Protein AF-A0A430A565-F1 (afdb_monomer)

Foldseek 3Di:
DDPVVVVVVVVLVVVCVVVVPVVSVVVVVVVVCVVVVHDPVRVLVVVLVVLLVVCVPPVNQCVCCVPPVDHSVPDDSVNSVVVVVVVVVCVVVVND

Structure (mmCIF, N/CA/C/O backbone):
data_AF-A0A430A565-F1
#
_entry.id   AF-A0A430A565-F1
#
loop_
_atom_site.group_PDB
_atom_site.id
_atom_site.type_symbol
_atom_site.label_atom_id
_atom_site.label_alt_id
_atom_site.label_comp_id
_atom_site.label_asym_id
_atom_site.label_entity_id
_atom_site.label_seq_id
_atom_site.pdbx_PDB_ins_code
_atom_site.Cartn_x
_atom_site.Cartn_y
_atom_site.Cartn_z
_atom_site.occupancy
_atom_site.B_iso_or_equiv
_atom_site.auth_seq_id
_atom_site.auth_comp_id
_atom_site.auth_asym_id
_atom_site.auth_atom_id
_atom_site.pdbx_PDB_model_num
ATOM 1 N N . MET A 1 1 ? 23.714 7.305 -10.538 1.00 59.16 1 MET A N 1
ATOM 2 C CA . MET A 1 1 ? 22.532 7.512 -11.381 1.00 59.16 1 MET A CA 1
ATOM 3 C C . MET A 1 1 ? 22.865 8.663 -12.301 1.00 59.16 1 MET A C 1
ATOM 5 O O . MET A 1 1 ? 23.063 9.778 -11.819 1.00 59.16 1 MET A O 1
ATOM 9 N N . GLU A 1 2 ? 23.113 8.355 -13.567 1.00 69.12 2 GLU A N 1
ATOM 10 C CA . GLU A 1 2 ? 23.451 9.373 -14.560 1.00 69.12 2 GLU A CA 1
ATOM 11 C C . GLU A 1 2 ? 22.222 10.246 -14.843 1.00 69.12 2 GLU A C 1
ATOM 13 O O . GLU A 1 2 ? 21.081 9.819 -14.681 1.00 69.12 2 GLU A O 1
ATOM 18 N N . GLN A 1 3 ? 22.441 11.499 -15.241 1.00 70.44 3 GLN A N 1
ATOM 19 C CA . GLN A 1 3 ? 21.376 12.493 -15.440 1.00 70.44 3 GLN A CA 1
ATOM 20 C C . GLN A 1 3 ? 20.297 12.017 -16.435 1.00 70.44 3 GLN A C 1
ATOM 22 O O . GLN A 1 3 ? 19.139 12.403 -16.323 1.00 70.44 3 GLN A O 1
ATOM 27 N N . HIS A 1 4 ? 20.684 11.139 -17.362 1.00 72.50 4 HIS A N 1
ATOM 28 C CA . HIS A 1 4 ? 19.821 10.497 -18.346 1.00 72.50 4 HIS A CA 1
ATOM 29 C C . HIS A 1 4 ? 18.836 9.490 -17.723 1.00 72.50 4 HIS A C 1
ATOM 31 O O . HIS A 1 4 ? 17.641 9.574 -17.992 1.00 72.50 4 HIS A O 1
ATOM 37 N N . GLU A 1 5 ? 19.305 8.624 -16.818 1.00 73.50 5 GLU A N 1
ATOM 38 C CA . GLU A 1 5 ? 18.474 7.620 -16.127 1.00 73.50 5 GLU A CA 1
ATOM 39 C C . GLU A 1 5 ? 17.391 8.286 -15.261 1.00 73.50 5 GLU A C 1
ATOM 41 O O . GLU A 1 5 ? 16.268 7.800 -15.142 1.00 73.50 5 GLU A O 1
ATOM 46 N N . TYR A 1 6 ? 17.716 9.441 -14.671 1.00 74.69 6 TYR A N 1
ATOM 47 C CA . TYR A 1 6 ? 16.765 10.219 -13.878 1.00 74.69 6 TYR A CA 1
ATOM 48 C C . TYR A 1 6 ? 15.644 10.820 -14.739 1.00 74.69 6 TYR A C 1
ATOM 50 O O . TYR A 1 6 ? 14.481 10.814 -14.335 1.00 74.69 6 TYR A O 1
ATOM 58 N N . THR A 1 7 ? 15.971 11.321 -15.933 1.00 81.62 7 THR A N 1
ATOM 59 C CA . THR A 1 7 ? 14.976 11.858 -16.871 1.00 81.62 7 THR A CA 1
ATOM 60 C C . THR A 1 7 ? 14.035 10.765 -17.379 1.00 81.62 7 THR A C 1
ATOM 62 O O . THR A 1 7 ? 12.822 10.969 -17.374 1.00 81.62 7 THR A O 1
ATOM 65 N N . GLU A 1 8 ? 14.554 9.586 -17.725 1.00 82.69 8 GLU A N 1
ATOM 66 C CA . GLU A 1 8 ? 13.731 8.452 -18.175 1.00 82.69 8 GLU A CA 1
ATOM 67 C C . GLU A 1 8 ? 12.782 7.936 -17.082 1.00 82.69 8 GLU A C 1
ATOM 69 O O . GLU A 1 8 ? 11.617 7.616 -17.354 1.00 82.69 8 GLU A O 1
ATOM 74 N N . LEU A 1 9 ? 13.240 7.910 -15.824 1.00 79.12 9 LEU A N 1
ATOM 75 C CA . LEU A 1 9 ? 12.388 7.562 -14.687 1.00 79.12 9 LEU A CA 1
ATOM 76 C C . LEU A 1 9 ? 11.229 8.557 -14.534 1.00 79.12 9 LEU A C 1
ATOM 78 O O . LEU A 1 9 ? 10.089 8.142 -14.335 1.00 79.12 9 LEU A O 1
ATOM 82 N N . LEU A 1 10 ? 11.491 9.862 -14.655 1.00 83.06 10 LEU A N 1
ATOM 83 C CA . LEU A 1 10 ? 10.449 10.889 -14.549 1.00 83.06 10 LEU A CA 1
ATOM 84 C C . LEU A 1 10 ? 9.404 10.787 -15.668 1.00 83.06 10 LEU A C 1
ATOM 86 O O . LEU A 1 10 ? 8.211 10.920 -15.395 1.00 83.06 10 LEU A O 1
ATOM 90 N N . GLU A 1 11 ? 9.825 10.516 -16.903 1.00 83.81 11 GLU A N 1
ATOM 91 C CA . GLU A 1 11 ? 8.902 10.304 -18.026 1.00 83.81 11 GLU A CA 1
ATOM 92 C C . GLU A 1 11 ? 8.037 9.053 -17.831 1.00 83.81 11 GLU A C 1
ATOM 94 O O . GLU A 1 11 ? 6.836 9.068 -18.115 1.00 83.81 11 GLU A O 1
ATOM 99 N N . THR A 1 12 ? 8.627 7.978 -17.304 1.00 79.94 12 THR A N 1
ATOM 100 C CA . THR A 1 12 ? 7.905 6.743 -16.967 1.00 79.94 12 THR A CA 1
ATOM 101 C C . THR A 1 12 ? 6.869 6.998 -15.874 1.00 79.94 12 THR A C 1
ATOM 103 O O . THR A 1 12 ? 5.714 6.592 -16.005 1.00 79.94 12 THR A O 1
ATOM 106 N N . LEU A 1 13 ? 7.242 7.739 -14.827 1.00 79.88 13 LEU A N 1
ATOM 107 C CA . LEU A 1 13 ? 6.332 8.103 -13.742 1.00 79.88 13 LEU A CA 1
ATOM 108 C C . LEU A 1 13 ? 5.174 8.990 -14.218 1.00 79.88 13 LEU A C 1
ATOM 110 O O . LEU A 1 13 ? 4.057 8.836 -13.723 1.00 79.88 13 LEU A O 1
ATOM 114 N N . ASP A 1 14 ? 5.396 9.889 -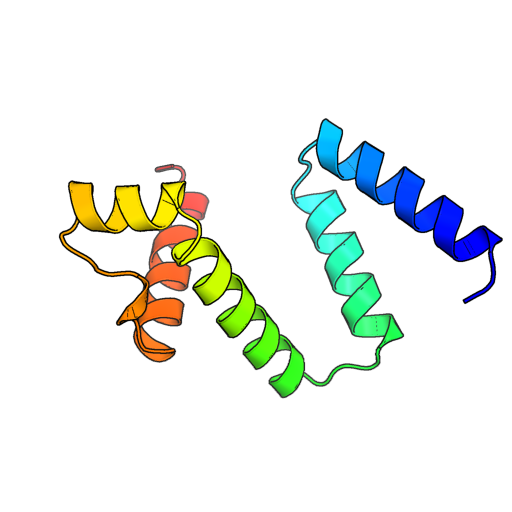15.182 1.00 82.81 14 ASP A N 1
ATOM 115 C CA . ASP A 1 14 ? 4.312 10.712 -15.731 1.00 82.81 14 ASP A CA 1
ATOM 116 C C . ASP A 1 14 ? 3.317 9.885 -16.559 1.00 82.81 14 ASP A C 1
ATOM 118 O O . ASP A 1 14 ? 2.106 10.054 -16.405 1.00 82.81 14 ASP A O 1
ATOM 122 N N . LYS A 1 15 ? 3.804 8.928 -17.361 1.00 79.50 15 LYS A N 1
ATOM 123 C CA . LYS A 1 15 ? 2.944 7.981 -18.095 1.00 79.50 15 LYS A CA 1
ATOM 124 C C . LYS A 1 15 ? 2.108 7.133 -17.142 1.00 79.50 15 LYS A C 1
ATOM 126 O O . LYS A 1 15 ? 0.887 7.108 -17.268 1.00 79.50 15 LYS A O 1
ATOM 131 N N . VAL A 1 16 ? 2.753 6.541 -16.138 1.00 80.94 16 VAL A N 1
ATOM 132 C CA . VAL A 1 16 ? 2.103 5.740 -15.092 1.00 80.94 16 VAL A CA 1
ATOM 133 C C . VAL A 1 16 ? 1.048 6.552 -14.333 1.00 80.94 16 VAL A C 1
ATOM 135 O O . VAL A 1 16 ? -0.042 6.060 -14.041 1.00 80.94 16 VAL A O 1
ATOM 138 N N . ARG A 1 17 ? 1.330 7.827 -14.037 1.00 79.50 17 ARG A N 1
ATOM 139 C CA . ARG A 1 17 ? 0.370 8.727 -13.383 1.00 79.50 17 ARG A CA 1
ATOM 140 C C . ARG A 1 17 ? -0.881 8.957 -14.235 1.00 79.50 17 ARG A C 1
ATOM 142 O O . ARG A 1 17 ? -1.971 9.080 -13.675 1.00 79.50 17 ARG A O 1
ATOM 149 N N . GLN A 1 18 ? -0.720 9.064 -15.553 1.00 82.62 18 GLN A N 1
ATOM 150 C CA . GLN A 1 18 ? -1.817 9.309 -16.491 1.00 82.62 18 GLN A CA 1
ATOM 151 C C . GLN A 1 18 ? -2.633 8.041 -16.771 1.00 82.62 18 GLN A C 1
ATOM 153 O O . GLN A 1 18 ? -3.861 8.111 -16.758 1.00 82.62 18 GLN A O 1
ATOM 158 N N . SER A 1 19 ? -1.969 6.901 -16.995 1.00 81.25 19 SER A N 1
ATOM 159 C CA . SER A 1 19 ? -2.630 5.622 -17.286 1.00 81.25 19 SER A CA 1
ATOM 160 C C . SER A 1 19 ? -3.299 5.028 -16.047 1.00 81.25 19 SER A C 1
ATOM 162 O O . SER A 1 19 ? -4.368 4.429 -16.161 1.00 81.25 19 SER A O 1
ATOM 164 N N . LYS A 1 20 ? -2.688 5.212 -14.864 1.00 80.12 20 LYS A N 1
ATOM 165 C CA . LYS A 1 20 ? -3.009 4.468 -13.633 1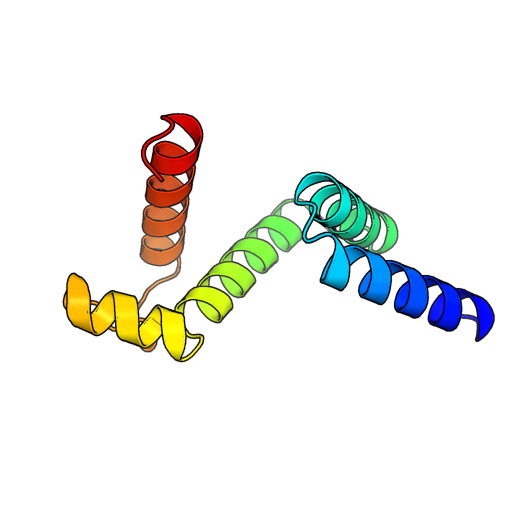.00 80.12 20 LYS A CA 1
ATOM 166 C C . LYS A 1 20 ? -3.080 2.955 -13.872 1.00 80.12 20 LYS A C 1
ATOM 168 O O . LYS A 1 20 ? -3.827 2.257 -13.188 1.00 80.12 20 LYS A O 1
ATOM 173 N N . ASP A 1 21 ? -2.317 2.467 -14.844 1.00 84.44 21 ASP A N 1
ATOM 174 C CA . ASP A 1 21 ? -2.267 1.055 -15.184 1.00 84.44 21 ASP A CA 1
ATOM 175 C C . ASP A 1 21 ? -1.554 0.301 -14.054 1.00 84.44 21 ASP A C 1
ATOM 177 O O . ASP A 1 21 ? -0.371 0.517 -13.772 1.00 84.44 21 ASP A O 1
ATOM 181 N N . LEU A 1 22 ? -2.307 -0.547 -13.350 1.00 82.25 22 LEU A N 1
ATOM 182 C CA . LEU A 1 22 ? -1.803 -1.279 -12.193 1.00 82.25 22 LEU A CA 1
ATOM 183 C C . LEU A 1 22 ? -0.722 -2.294 -12.578 1.00 82.25 22 LEU A C 1
ATOM 185 O O . LEU A 1 22 ? 0.162 -2.551 -11.757 1.00 82.25 22 LEU A O 1
ATOM 189 N N . ASP A 1 23 ? -0.748 -2.822 -13.803 1.00 83.50 23 ASP A N 1
ATOM 190 C CA . ASP A 1 23 ? 0.256 -3.769 -14.282 1.00 83.50 23 ASP A CA 1
ATOM 191 C C . ASP A 1 23 ? 1.578 -3.043 -14.572 1.00 83.50 23 ASP A C 1
ATOM 193 O O . ASP A 1 23 ? 2.642 -3.507 -14.147 1.00 83.50 23 ASP A O 1
ATOM 197 N N . GLU A 1 24 ? 1.533 -1.860 -15.197 1.00 85.12 24 GLU A N 1
ATOM 198 C CA . GLU A 1 24 ? 2.729 -1.023 -15.411 1.00 85.12 24 GLU A CA 1
ATOM 199 C C . GLU A 1 24 ? 3.350 -0.560 -14.081 1.00 85.12 24 GLU A C 1
ATOM 201 O O . GLU A 1 24 ? 4.577 -0.596 -13.904 1.00 85.12 24 GLU A O 1
ATOM 206 N N . ILE A 1 25 ? 2.510 -0.179 -13.109 1.00 87.94 25 ILE A N 1
ATOM 207 C CA . ILE A 1 25 ? 2.950 0.172 -11.749 1.00 87.94 25 ILE A CA 1
ATOM 208 C C . ILE A 1 25 ? 3.627 -1.030 -11.091 1.00 87.94 25 ILE A C 1
ATOM 210 O O . ILE A 1 25 ? 4.717 -0.893 -10.528 1.00 87.94 25 ILE A O 1
ATOM 214 N N . HIS A 1 26 ? 3.006 -2.209 -11.174 1.00 87.88 26 HIS A N 1
ATOM 215 C CA . HIS A 1 26 ? 3.539 -3.431 -10.584 1.00 87.88 26 HIS A CA 1
ATOM 216 C C . HIS A 1 26 ? 4.920 -3.770 -11.150 1.00 87.88 26 HIS A C 1
ATOM 218 O O . HIS A 1 26 ? 5.853 -4.012 -10.381 1.00 87.88 26 HIS A O 1
ATOM 224 N N . GLN A 1 27 ? 5.069 -3.762 -12.478 1.00 87.88 27 GLN A N 1
ATOM 225 C CA . GLN A 1 27 ? 6.349 -4.065 -13.122 1.00 87.88 27 GLN A CA 1
ATOM 226 C C . GLN A 1 27 ? 7.436 -3.072 -12.710 1.00 87.88 27 GLN A C 1
ATOM 228 O O . GLN A 1 27 ? 8.541 -3.483 -12.356 1.00 87.88 27 GLN A O 1
ATOM 233 N N . THR A 1 28 ? 7.105 -1.780 -12.656 1.00 87.38 28 THR A N 1
ATOM 234 C CA . THR A 1 28 ? 8.044 -0.736 -12.219 1.00 87.38 28 THR A CA 1
ATOM 235 C C . THR A 1 28 ? 8.529 -0.976 -10.785 1.00 87.38 28 THR A C 1
ATOM 237 O O . THR A 1 28 ? 9.731 -0.936 -10.513 1.00 87.38 28 THR A O 1
ATOM 240 N N . VAL A 1 29 ? 7.613 -1.281 -9.861 1.00 90.31 29 VAL A N 1
ATOM 241 C CA . VAL A 1 29 ? 7.949 -1.579 -8.458 1.00 90.31 29 VAL A CA 1
ATOM 242 C C . VAL A 1 29 ? 8.817 -2.838 -8.347 1.00 90.31 29 VAL A C 1
ATOM 244 O O . VAL A 1 29 ? 9.805 -2.843 -7.609 1.00 90.31 29 VAL A O 1
ATOM 247 N N . LEU A 1 30 ? 8.508 -3.885 -9.116 1.00 91.88 30 LEU A N 1
ATOM 248 C CA . LEU A 1 30 ? 9.294 -5.119 -9.135 1.00 91.88 30 LEU A CA 1
ATOM 249 C C . LEU A 1 30 ? 10.719 -4.898 -9.671 1.00 91.88 30 LEU A C 1
ATOM 251 O O . LEU A 1 30 ? 11.680 -5.453 -9.124 1.00 91.88 30 LEU A O 1
ATOM 255 N N . SER A 1 31 ? 10.880 -4.062 -10.703 1.00 90.75 31 SER A N 1
ATOM 256 C CA . SER A 1 31 ? 12.201 -3.668 -11.205 1.00 90.75 31 SER A CA 1
ATOM 257 C C . SER A 1 31 ? 13.016 -2.941 -10.137 1.00 90.75 31 SER A C 1
ATOM 259 O O . SER A 1 31 ? 14.188 -3.265 -9.958 1.00 90.75 31 SER A O 1
ATOM 261 N N . ILE A 1 32 ? 12.401 -2.033 -9.368 1.00 90.12 32 ILE A N 1
ATOM 262 C CA . ILE A 1 32 ? 13.071 -1.339 -8.256 1.00 90.12 32 ILE A CA 1
ATOM 263 C C . ILE A 1 32 ? 13.580 -2.344 -7.216 1.00 90.12 32 ILE A C 1
ATOM 265 O O . ILE A 1 32 ? 14.750 -2.290 -6.837 1.00 90.12 32 ILE A O 1
ATOM 269 N N . PHE A 1 33 ? 12.745 -3.297 -6.788 1.00 92.81 33 PHE A N 1
ATOM 270 C CA . PHE A 1 33 ? 13.158 -4.316 -5.812 1.00 92.81 33 PHE A CA 1
ATOM 271 C C . PHE A 1 33 ? 14.334 -5.156 -6.317 1.00 92.81 33 PHE A C 1
ATOM 273 O O . PHE A 1 33 ? 15.264 -5.436 -5.559 1.00 92.81 33 PHE A O 1
ATOM 280 N N . SER A 1 34 ? 14.308 -5.507 -7.604 1.00 92.19 34 SER A N 1
ATOM 281 C CA . SER A 1 34 ? 15.351 -6.304 -8.252 1.00 92.19 34 SER A CA 1
ATOM 282 C C . SER A 1 34 ? 16.674 -5.541 -8.366 1.00 92.19 34 SER A C 1
ATOM 284 O O . SER A 1 34 ? 17.720 -6.083 -8.017 1.00 92.19 34 SER A O 1
ATOM 286 N N . ILE A 1 35 ? 16.638 -4.273 -8.795 1.00 92.56 35 ILE A N 1
ATOM 287 C CA . ILE A 1 35 ? 17.826 -3.411 -8.935 1.00 92.56 35 ILE A CA 1
ATOM 288 C C . ILE A 1 35 ? 18.480 -3.153 -7.574 1.00 92.56 35 ILE A C 1
ATOM 290 O O . ILE A 1 35 ? 19.704 -3.180 -7.457 1.00 92.56 35 ILE A O 1
ATOM 294 N N . CYS A 1 36 ? 17.674 -2.929 -6.534 1.00 93.38 36 CYS A N 1
ATOM 295 C CA . CYS A 1 36 ? 18.164 -2.712 -5.175 1.00 93.38 36 CYS A CA 1
ATOM 296 C C . CYS A 1 36 ? 18.637 -4.000 -4.478 1.00 93.38 36 CYS A C 1
ATOM 298 O O . CYS A 1 36 ? 19.232 -3.908 -3.407 1.00 93.38 36 CYS A O 1
ATOM 300 N N . GLY A 1 37 ? 18.379 -5.181 -5.052 1.00 94.62 37 GLY A N 1
ATOM 301 C CA . GLY A 1 37 ? 18.762 -6.465 -4.464 1.00 94.62 37 GLY A CA 1
ATOM 302 C C . GLY A 1 37 ? 18.047 -6.772 -3.146 1.00 94.62 37 GLY A C 1
ATOM 303 O O . GLY A 1 37 ? 18.647 -7.377 -2.258 1.00 94.62 37 GLY A O 1
ATOM 304 N N . LEU A 1 38 ? 16.791 -6.334 -2.997 1.00 96.50 38 LEU A N 1
ATOM 305 C CA . LEU A 1 38 ? 16.051 -6.491 -1.744 1.00 96.50 38 LEU A CA 1
ATOM 306 C C . LEU A 1 38 ? 15.712 -7.959 -1.464 1.00 96.50 38 LEU A C 1
ATOM 308 O O . LEU A 1 38 ? 15.262 -8.705 -2.336 1.00 96.50 38 LEU A O 1
ATOM 312 N N . THR A 1 39 ? 15.869 -8.357 -0.207 1.00 97.00 39 THR A N 1
ATOM 313 C CA . THR A 1 39 ? 15.444 -9.666 0.290 1.00 97.00 39 THR A CA 1
ATOM 314 C C . THR A 1 39 ? 13.927 -9.734 0.460 1.00 97.00 39 THR A C 1
ATOM 316 O O . THR A 1 39 ? 13.239 -8.725 0.620 1.00 97.00 39 THR A O 1
ATOM 319 N N . VAL A 1 40 ? 13.387 -10.955 0.517 1.00 95.12 40 VAL A N 1
ATOM 320 C CA . VAL A 1 40 ? 11.950 -11.193 0.740 1.00 95.12 40 VAL A CA 1
ATOM 321 C C . VAL A 1 40 ? 11.450 -10.518 2.025 1.00 95.12 40 VAL A C 1
ATOM 323 O O . VAL A 1 40 ? 10.370 -9.931 2.031 1.00 95.12 40 VAL A O 1
ATOM 326 N N . SER A 1 41 ? 12.235 -10.555 3.107 1.00 96.12 41 SER A N 1
ATOM 327 C CA . SER A 1 41 ? 11.889 -9.905 4.379 1.00 96.12 41 SER A CA 1
ATOM 328 C C . SER A 1 41 ? 11.838 -8.380 4.282 1.00 96.12 41 SER A C 1
ATOM 330 O O . SER A 1 41 ? 10.965 -7.753 4.889 1.00 96.12 41 SER A O 1
ATOM 332 N N . GLU A 1 42 ? 12.746 -7.775 3.516 1.00 96.44 42 GLU A N 1
ATOM 333 C CA . GLU A 1 42 ? 12.770 -6.324 3.301 1.00 96.44 42 GLU A CA 1
ATOM 334 C C . GLU A 1 42 ? 11.587 -5.887 2.439 1.00 96.44 42 GLU A C 1
ATOM 336 O O . GLU A 1 42 ? 10.890 -4.938 2.801 1.00 96.44 42 GLU A O 1
ATOM 341 N N . VAL A 1 43 ? 11.290 -6.630 1.367 1.00 95.81 43 VAL A N 1
ATOM 342 C CA . VAL A 1 43 ? 10.111 -6.386 0.524 1.00 95.81 43 VAL A CA 1
ATOM 343 C C . VAL A 1 43 ? 8.824 -6.496 1.346 1.00 95.81 43 VAL A C 1
ATOM 345 O O . VAL A 1 43 ? 7.991 -5.594 1.294 1.00 95.81 43 VAL A O 1
ATOM 348 N N . ALA A 1 44 ? 8.666 -7.546 2.159 1.00 93.25 44 ALA A N 1
ATOM 349 C CA . ALA A 1 44 ? 7.486 -7.714 3.011 1.00 93.25 44 ALA A CA 1
ATOM 350 C C . ALA A 1 44 ? 7.305 -6.547 4.000 1.00 93.25 44 ALA A C 1
ATOM 352 O O . ALA A 1 44 ? 6.196 -6.028 4.171 1.00 93.25 44 ALA A O 1
ATOM 353 N N . SER A 1 45 ? 8.401 -6.099 4.618 1.00 92.94 45 SER A N 1
ATOM 354 C CA . SER A 1 45 ? 8.387 -4.968 5.552 1.00 92.94 45 SER A CA 1
ATOM 3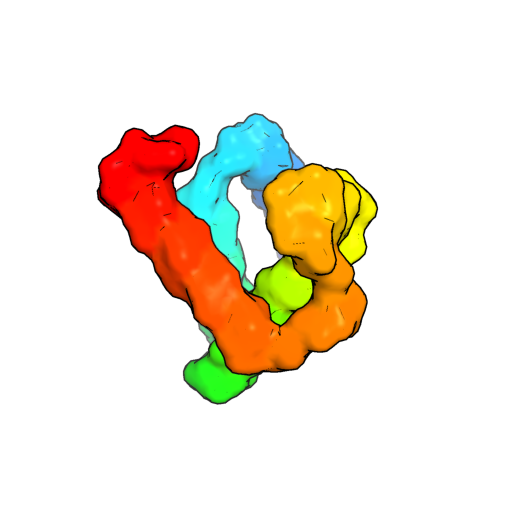55 C C . SER A 1 45 ? 8.017 -3.662 4.845 1.00 92.94 45 SER A C 1
ATOM 357 O O . SER A 1 45 ? 7.197 -2.892 5.353 1.00 92.94 45 SER A O 1
ATOM 359 N N . LEU A 1 46 ? 8.565 -3.438 3.646 1.00 94.25 46 LEU A N 1
ATOM 360 C CA . LEU A 1 46 ? 8.284 -2.259 2.834 1.00 94.25 46 LEU A CA 1
ATOM 361 C C . LEU A 1 46 ? 6.819 -2.214 2.397 1.00 94.25 46 LEU A C 1
ATOM 363 O O . LEU A 1 46 ? 6.168 -1.192 2.587 1.00 94.25 46 LEU A O 1
ATOM 367 N N . LEU A 1 47 ? 6.279 -3.316 1.872 1.00 93.06 47 LEU A N 1
ATOM 368 C CA . LEU A 1 47 ? 4.877 -3.388 1.449 1.00 93.06 47 LEU A CA 1
ATOM 369 C C . LEU A 1 47 ? 3.918 -3.154 2.623 1.00 93.06 47 LEU A C 1
ATOM 371 O O . LEU A 1 47 ? 2.958 -2.398 2.487 1.00 93.06 47 LEU A O 1
ATOM 375 N N . THR A 1 48 ? 4.218 -3.721 3.795 1.00 92.06 48 THR A N 1
ATOM 376 C CA . THR A 1 48 ? 3.414 -3.504 5.010 1.00 92.06 48 THR A CA 1
ATOM 377 C C . THR A 1 48 ? 3.454 -2.037 5.452 1.00 92.06 48 THR A C 1
ATOM 379 O O . THR A 1 48 ? 2.419 -1.446 5.770 1.00 92.06 48 THR A O 1
ATOM 382 N N . SER A 1 49 ? 4.639 -1.416 5.448 1.00 92.06 49 SER A N 1
ATOM 383 C CA . SER A 1 49 ? 4.801 0.002 5.793 1.00 92.06 49 SER A CA 1
ATOM 384 C C . SER A 1 49 ? 4.1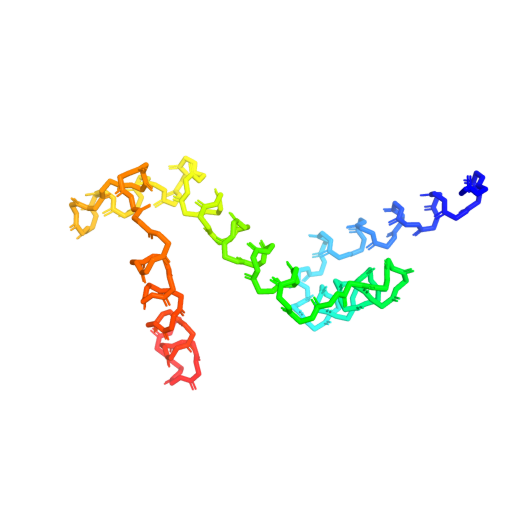11 0.924 4.785 1.00 92.06 49 SER A C 1
ATOM 386 O O . SER A 1 49 ? 3.417 1.858 5.188 1.00 92.06 49 SER A O 1
ATOM 388 N N . LEU A 1 50 ? 4.239 0.640 3.486 1.00 93.44 50 LEU A N 1
ATOM 389 C CA . LEU A 1 50 ? 3.563 1.382 2.424 1.00 93.44 50 LEU A CA 1
ATOM 390 C C . LEU A 1 50 ? 2.046 1.301 2.576 1.00 93.44 50 LEU A C 1
ATOM 392 O O . LEU A 1 50 ? 1.387 2.337 2.533 1.00 93.44 50 LEU A O 1
ATOM 396 N N . MET A 1 51 ? 1.497 0.112 2.831 1.00 93.62 51 MET A N 1
ATOM 397 C CA . MET A 1 51 ? 0.062 -0.047 3.058 1.00 93.62 51 MET A CA 1
ATOM 398 C C . MET A 1 51 ? -0.405 0.752 4.281 1.00 93.62 51 MET A C 1
ATOM 400 O O . MET A 1 51 ? -1.407 1.463 4.208 1.00 93.62 51 MET A O 1
ATOM 404 N N . ARG A 1 52 ? 0.354 0.727 5.386 1.00 93.50 52 ARG A N 1
ATOM 405 C CA . ARG A 1 52 ? 0.059 1.568 6.557 1.00 93.50 52 ARG A CA 1
ATOM 406 C C . ARG A 1 52 ? 0.040 3.054 6.196 1.00 93.50 52 ARG A C 1
ATOM 408 O O . ARG A 1 52 ? -0.869 3.763 6.622 1.00 93.50 52 ARG A O 1
ATOM 415 N N . ASN A 1 53 ? 1.004 3.523 5.409 1.00 93.62 53 ASN A N 1
ATOM 416 C CA . ASN A 1 53 ? 1.058 4.919 4.977 1.00 93.62 53 ASN A CA 1
ATOM 417 C C . ASN A 1 53 ? -0.135 5.282 4.086 1.00 93.62 53 ASN A C 1
ATOM 419 O O . ASN A 1 53 ? -0.713 6.347 4.269 1.00 93.62 53 ASN A O 1
ATOM 423 N N . VAL A 1 54 ? -0.542 4.392 3.173 1.00 93.31 54 VAL A N 1
ATOM 424 C CA . VAL A 1 54 ? -1.732 4.576 2.326 1.00 93.31 54 VAL A CA 1
ATOM 425 C C . VAL A 1 54 ? -3.002 4.674 3.171 1.00 93.31 54 VAL A C 1
ATOM 427 O O . VAL A 1 54 ? -3.792 5.592 2.958 1.00 93.31 54 VAL A O 1
ATOM 430 N N . LEU A 1 55 ? -3.181 3.794 4.162 1.00 92.31 55 LEU A N 1
ATOM 431 C CA . LEU A 1 55 ? -4.328 3.842 5.080 1.00 92.31 55 LEU A CA 1
ATOM 432 C C . LEU A 1 55 ? -4.361 5.138 5.906 1.00 92.31 55 LEU A C 1
ATOM 434 O O . LEU A 1 55 ? -5.440 5.628 6.222 1.00 92.31 55 LEU A O 1
ATOM 438 N N . ASN A 1 56 ? -3.193 5.709 6.216 1.00 92.38 56 ASN A N 1
ATOM 439 C CA . ASN A 1 56 ? -3.057 6.972 6.946 1.00 92.38 56 ASN A CA 1
ATOM 440 C C . ASN A 1 56 ? -3.164 8.228 6.063 1.00 92.38 56 ASN A C 1
ATOM 442 O O . ASN A 1 56 ? -3.150 9.341 6.586 1.00 92.38 56 ASN A O 1
ATOM 446 N N . GLN A 1 57 ? -3.291 8.099 4.737 1.00 94.44 57 GLN A N 1
ATOM 447 C CA . GLN A 1 57 ? -3.571 9.259 3.888 1.00 94.44 57 GLN A CA 1
ATOM 448 C C . GLN A 1 57 ? -4.946 9.836 4.235 1.00 94.44 57 GLN A C 1
ATOM 450 O O . GLN A 1 57 ? -5.902 9.086 4.404 1.00 94.44 57 GLN A O 1
ATOM 455 N N . GLU A 1 58 ? -5.052 11.167 4.292 1.00 91.62 58 GLU A N 1
ATOM 456 C CA . GLU A 1 58 ? -6.216 11.895 4.826 1.00 91.62 58 GLU A CA 1
ATOM 457 C C . GLU A 1 58 ? -7.570 11.349 4.340 1.00 91.62 58 GLU A C 1
ATOM 459 O O . GLU A 1 58 ? -8.470 11.097 5.140 1.00 91.62 58 GLU A O 1
ATOM 464 N N . HIS A 1 59 ? -7.704 11.105 3.034 1.00 89.38 59 HIS A N 1
ATOM 465 C CA . HIS A 1 59 ? -8.941 10.603 2.438 1.00 89.38 59 HIS A CA 1
ATOM 466 C C . HIS A 1 59 ? -9.274 9.157 2.853 1.00 89.38 59 HIS A C 1
ATOM 468 O O . HIS A 1 59 ? -10.442 8.854 3.099 1.00 89.38 59 HIS A O 1
ATOM 474 N N . ASN A 1 60 ? -8.273 8.282 2.990 1.00 90.88 60 ASN A N 1
ATOM 475 C CA . ASN A 1 60 ? -8.455 6.888 3.411 1.00 90.88 60 ASN A CA 1
ATOM 476 C C . ASN A 1 60 ? -8.687 6.784 4.919 1.00 90.88 60 ASN A C 1
ATOM 478 O O . ASN A 1 60 ? -9.588 6.072 5.355 1.00 90.88 60 ASN A O 1
ATOM 482 N N . ALA A 1 61 ? -7.931 7.544 5.713 1.00 91.25 61 ALA A N 1
ATOM 483 C CA . ALA A 1 61 ? -8.101 7.609 7.159 1.00 91.25 61 ALA A CA 1
ATOM 484 C C . ALA A 1 61 ? -9.499 8.125 7.522 1.00 91.25 61 ALA A C 1
ATOM 486 O O . ALA A 1 61 ? -10.166 7.566 8.395 1.00 91.25 61 ALA A O 1
ATOM 487 N N . LYS A 1 62 ? -9.982 9.145 6.798 1.00 91.31 62 LYS A N 1
ATOM 488 C CA . LYS A 1 62 ? -11.354 9.636 6.936 1.00 91.31 62 LYS A CA 1
ATOM 489 C C . LYS A 1 62 ? -12.380 8.558 6.595 1.00 91.31 62 LYS A C 1
ATOM 491 O O . LYS A 1 62 ? -13.291 8.340 7.383 1.00 91.31 62 LYS A O 1
ATOM 496 N N . TYR A 1 63 ? -12.216 7.853 5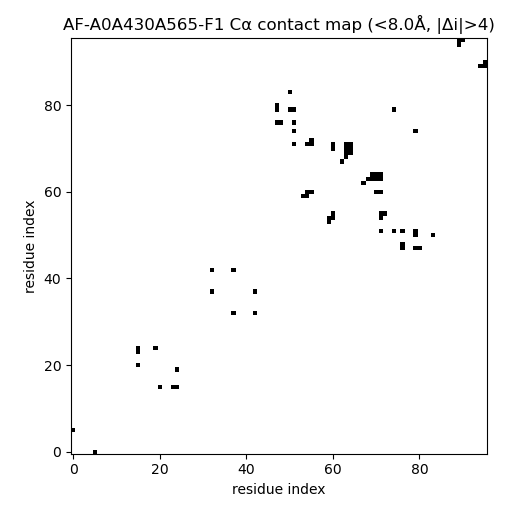.475 1.00 87.75 63 TYR A N 1
ATOM 497 C CA . TYR A 1 63 ? -13.117 6.761 5.098 1.00 87.75 63 TYR A CA 1
ATOM 498 C C . TYR A 1 63 ? -13.181 5.658 6.171 1.00 87.75 63 TYR A C 1
ATOM 500 O O . TYR A 1 63 ? -14.269 5.281 6.601 1.00 87.75 63 TYR A O 1
ATOM 508 N N . LEU A 1 64 ? -12.027 5.191 6.660 1.00 87.75 64 LEU A N 1
ATOM 509 C CA . LEU A 1 64 ? -11.939 4.167 7.710 1.00 87.75 64 LEU A CA 1
ATOM 510 C C . LEU A 1 64 ? -12.628 4.603 9.008 1.00 87.75 64 LEU A C 1
ATOM 512 O O . LEU A 1 64 ? -13.316 3.808 9.657 1.00 87.75 64 LEU A O 1
ATOM 516 N N . LYS A 1 65 ? -12.474 5.877 9.369 1.00 90.50 65 LYS A N 1
ATOM 517 C CA . LYS A 1 65 ? -13.103 6.448 10.556 1.00 90.50 65 LYS A CA 1
ATOM 518 C C . LYS A 1 65 ? -14.614 6.584 10.387 1.00 90.50 65 LYS A C 1
ATOM 520 O O . LYS A 1 65 ? -15.355 6.153 11.267 1.00 90.50 65 LYS A O 1
ATOM 525 N N . ASP A 1 66 ? -15.060 7.144 9.268 1.00 89.12 66 ASP A N 1
ATOM 526 C CA . ASP A 1 66 ? -16.465 7.482 9.026 1.00 89.12 66 ASP A CA 1
ATOM 527 C C . ASP A 1 66 ? -17.327 6.231 8.779 1.00 89.12 66 ASP A C 1
ATOM 529 O O . ASP A 1 66 ? -18.479 6.184 9.210 1.00 89.12 66 ASP A O 1
ATOM 533 N N . VAL A 1 67 ? -16.779 5.206 8.116 1.00 78.69 67 VAL A N 1
ATOM 534 C CA . VAL A 1 67 ? -17.525 3.992 7.739 1.00 78.69 67 VAL A CA 1
ATOM 535 C C . VAL A 1 67 ? -17.385 2.875 8.773 1.00 78.69 67 VAL A C 1
ATOM 537 O O . VAL A 1 67 ? -18.329 2.116 8.990 1.00 78.69 67 VAL A O 1
ATOM 540 N N . ASN A 1 68 ? -16.223 2.756 9.422 1.00 80.25 68 ASN A N 1
ATOM 541 C CA . ASN A 1 68 ? -15.904 1.599 10.262 1.00 80.25 68 ASN A CA 1
ATOM 542 C C . ASN A 1 68 ? -15.500 1.958 11.698 1.00 80.25 68 ASN A C 1
ATOM 544 O O . ASN A 1 68 ? -15.276 1.050 12.498 1.00 80.25 68 ASN A O 1
ATOM 548 N N . GLY A 1 69 ? -15.394 3.247 12.044 1.00 87.62 69 GLY A N 1
ATOM 549 C CA . GLY A 1 69 ? -14.904 3.681 13.356 1.00 87.62 69 GLY A CA 1
ATOM 550 C C . GLY A 1 69 ? -13.431 3.338 13.603 1.00 87.62 69 GLY A C 1
ATOM 551 O O . GLY A 1 69 ? -12.993 3.322 14.752 1.00 87.62 69 GLY A O 1
ATOM 552 N N . ILE A 1 70 ? -12.670 3.037 12.547 1.00 88.88 70 ILE A N 1
ATOM 553 C CA . ILE A 1 70 ? -11.269 2.622 12.635 1.00 88.88 70 ILE A CA 1
ATOM 554 C C . ILE A 1 70 ? -10.378 3.862 12.570 1.00 88.88 70 ILE A C 1
ATOM 556 O O . ILE A 1 70 ? -10.453 4.638 11.618 1.00 88.88 70 ILE A O 1
ATOM 560 N N . ASN A 1 71 ? -9.495 4.029 13.557 1.00 90.88 71 ASN A N 1
ATOM 561 C CA . ASN A 1 71 ? -8.435 5.029 13.497 1.00 90.88 71 ASN A CA 1
ATOM 562 C C . ASN A 1 71 ? -7.191 4.436 12.818 1.00 90.88 71 ASN A C 1
ATOM 564 O O . ASN A 1 71 ? -6.601 3.484 13.328 1.00 90.88 71 ASN A O 1
ATOM 568 N N . ALA A 1 72 ? -6.795 4.989 11.670 1.00 89.06 72 ALA A N 1
ATOM 569 C CA . ALA A 1 72 ? -5.681 4.473 10.870 1.00 89.06 72 ALA A CA 1
ATOM 570 C C . ALA A 1 72 ? -4.317 4.564 11.585 1.00 89.06 72 ALA A C 1
ATOM 572 O O . ALA A 1 72 ? -3.432 3.736 11.338 1.00 89.06 72 ALA A O 1
ATOM 573 N N . GLU A 1 73 ? -4.156 5.534 12.490 1.00 88.94 73 GLU A N 1
ATOM 574 C CA . GLU A 1 73 ? -2.911 5.753 13.235 1.00 88.94 73 GLU A CA 1
ATOM 575 C C . GLU A 1 73 ? -2.651 4.624 14.248 1.00 88.94 73 GLU A C 1
ATOM 577 O O . GLU A 1 73 ? -1.507 4.190 14.428 1.00 88.94 73 GLU A O 1
ATOM 582 N N . ASP A 1 74 ? -3.731 4.080 14.818 1.00 91.19 74 ASP A N 1
ATOM 583 C CA . ASP A 1 74 ? -3.713 3.060 15.872 1.00 91.19 74 ASP A CA 1
ATOM 584 C C . ASP A 1 74 ? -3.533 1.631 15.330 1.00 91.19 74 ASP A C 1
ATOM 586 O O . ASP A 1 74 ? -3.411 0.676 16.100 1.00 91.19 74 ASP A O 1
ATOM 590 N N . LEU A 1 75 ? -3.504 1.458 14.004 1.00 91.25 75 LEU A N 1
ATOM 591 C CA . LEU A 1 75 ? -3.382 0.142 13.385 1.00 91.25 75 LEU A CA 1
ATOM 592 C C . LEU A 1 75 ? -1.998 -0.472 13.626 1.00 91.25 75 LEU A C 1
ATOM 594 O O . LEU A 1 75 ? -0.955 0.077 13.254 1.00 91.25 75 LEU A O 1
ATOM 598 N N . THR A 1 76 ? -1.998 -1.676 14.191 1.00 91.81 76 THR A N 1
ATOM 599 C CA . THR A 1 76 ? -0.816 -2.543 14.271 1.00 91.81 76 THR A CA 1
ATOM 600 C C . THR A 1 76 ? -0.474 -3.1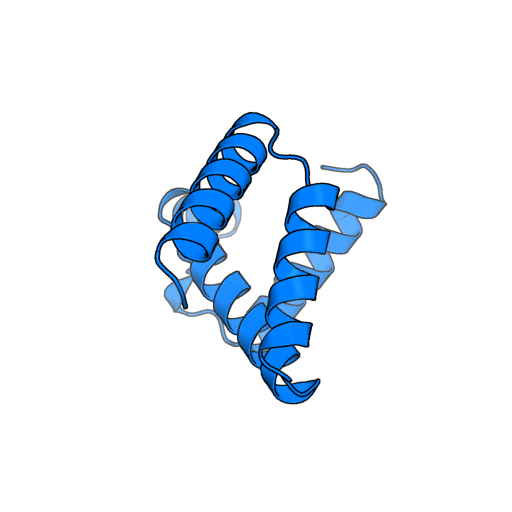37 12.900 1.00 91.81 76 THR A C 1
ATOM 602 O O . THR A 1 76 ? -1.316 -3.200 12.005 1.00 91.81 76 THR A O 1
ATOM 605 N N . ALA A 1 77 ? 0.759 -3.626 12.724 1.00 89.19 77 ALA A N 1
ATOM 606 C CA . ALA A 1 77 ? 1.172 -4.279 11.476 1.00 89.19 77 ALA A CA 1
ATOM 607 C C . ALA A 1 77 ? 0.291 -5.494 11.123 1.00 89.19 77 ALA A C 1
ATOM 609 O O . ALA A 1 77 ? -0.066 -5.680 9.964 1.00 89.19 77 ALA A O 1
ATOM 610 N N . GLU A 1 78 ? -0.115 -6.280 12.124 1.00 92.62 78 GLU A N 1
ATOM 611 C CA . GLU A 1 78 ? -1.025 -7.415 11.944 1.00 92.62 78 GLU A CA 1
ATOM 612 C C . GLU A 1 78 ? -2.390 -6.969 11.401 1.00 92.62 78 GLU A C 1
ATOM 614 O O . GLU A 1 78 ? -2.904 -7.547 10.444 1.00 92.62 78 GLU A O 1
ATOM 619 N N . GLN A 1 79 ? -2.954 -5.894 11.955 1.00 92.88 79 GLN A N 1
ATOM 620 C CA . GLN A 1 79 ? -4.233 -5.352 11.493 1.00 92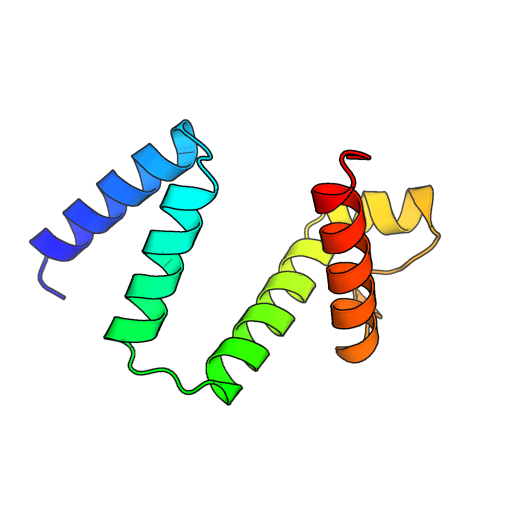.88 79 GLN A CA 1
ATOM 621 C C . GLN A 1 79 ? -4.134 -4.759 10.083 1.00 92.88 79 GLN A C 1
ATOM 623 O O . GLN A 1 79 ? -5.057 -4.932 9.290 1.00 92.88 79 GLN A O 1
ATOM 628 N N . VAL A 1 80 ? -3.013 -4.114 9.737 1.00 93.69 80 VAL A N 1
ATOM 629 C CA . VAL A 1 80 ? -2.757 -3.638 8.366 1.00 93.69 80 VAL A CA 1
ATOM 630 C C . VAL A 1 80 ? -2.759 -4.808 7.379 1.00 93.69 80 VAL A C 1
ATOM 632 O O . VAL A 1 80 ? -3.429 -4.731 6.350 1.00 93.69 80 VAL A O 1
ATOM 635 N N . LEU A 1 81 ? -2.083 -5.914 7.708 1.00 92.94 81 LEU A N 1
ATOM 636 C CA . LEU A 1 81 ? -2.070 -7.120 6.872 1.00 92.94 81 LEU A CA 1
ATOM 637 C C . LEU A 1 81 ? -3.462 -7.753 6.747 1.00 92.94 81 LEU A C 1
ATOM 639 O O . LEU A 1 81 ? -3.850 -8.179 5.659 1.00 92.94 81 LEU A O 1
ATOM 643 N N . ALA A 1 82 ? -4.238 -7.786 7.833 1.00 92.19 82 ALA A N 1
ATOM 644 C CA . ALA A 1 82 ? -5.608 -8.293 7.808 1.00 92.19 82 ALA A CA 1
ATOM 645 C C . ALA A 1 82 ? -6.515 -7.457 6.886 1.00 92.19 82 ALA A C 1
ATOM 647 O O . ALA A 1 82 ? -7.245 -8.019 6.068 1.00 92.19 82 ALA A O 1
ATOM 648 N N . ILE A 1 83 ? -6.427 -6.124 6.969 1.00 89.62 83 ILE A N 1
ATOM 649 C CA . ILE A 1 83 ? -7.152 -5.202 6.080 1.00 89.62 83 ILE A CA 1
ATOM 650 C C . ILE A 1 83 ? -6.723 -5.417 4.628 1.00 89.62 83 ILE A C 1
ATOM 652 O O . ILE A 1 83 ? -7.575 -5.535 3.748 1.00 89.62 83 ILE A O 1
ATOM 656 N N . GLN A 1 84 ? -5.418 -5.511 4.369 1.00 90.88 84 GLN A N 1
ATOM 657 C CA . GLN A 1 84 ? -4.892 -5.741 3.025 1.00 90.88 84 GLN A CA 1
ATOM 658 C C . GLN A 1 84 ? -5.425 -7.049 2.427 1.00 90.88 84 GLN A C 1
ATOM 660 O O . GLN A 1 84 ? -5.926 -7.040 1.304 1.00 90.88 84 GLN A O 1
ATOM 665 N N . ASN A 1 85 ? -5.394 -8.149 3.184 1.00 91.12 85 ASN A N 1
ATOM 666 C CA . ASN A 1 85 ? -5.944 -9.433 2.746 1.00 91.12 85 ASN A CA 1
ATOM 667 C C . ASN A 1 85 ? -7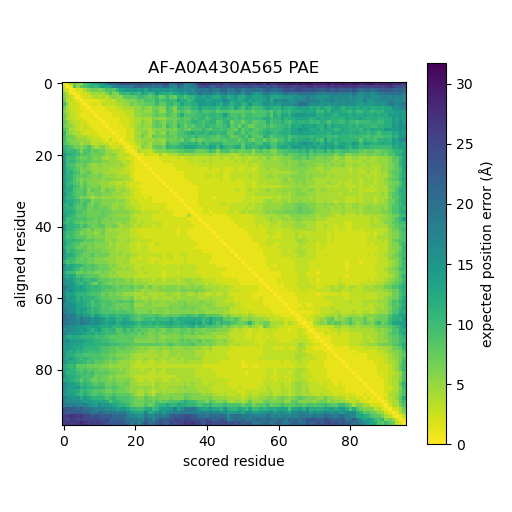.444 -9.343 2.433 1.00 91.12 85 ASN A C 1
ATOM 669 O O . ASN A 1 85 ? -7.892 -9.871 1.413 1.00 91.12 85 ASN A O 1
ATOM 673 N N . LEU A 1 86 ? -8.216 -8.646 3.274 1.00 89.94 86 LEU A N 1
ATOM 674 C CA . LEU A 1 86 ? -9.647 -8.441 3.054 1.00 89.94 86 LEU A CA 1
ATOM 675 C C . LEU A 1 86 ? -9.908 -7.666 1.753 1.00 89.94 86 LEU A C 1
ATOM 677 O O . LEU A 1 86 ? -10.670 -8.135 0.909 1.00 89.94 86 LEU A O 1
ATOM 681 N N . LEU A 1 87 ? -9.239 -6.531 1.547 1.00 86.44 87 LEU A N 1
ATOM 682 C CA . LEU A 1 87 ? -9.425 -5.693 0.357 1.00 86.44 87 LEU A CA 1
ATOM 683 C C . LEU A 1 87 ? -9.005 -6.405 -0.935 1.00 86.44 87 LEU A C 1
ATOM 685 O O . LEU A 1 87 ? -9.717 -6.340 -1.937 1.00 86.44 87 LEU A O 1
ATOM 689 N N . VAL A 1 88 ? -7.891 -7.138 -0.900 1.00 86.3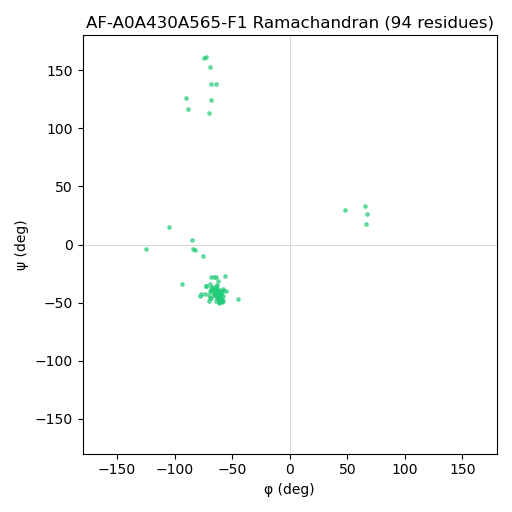1 88 VAL A N 1
ATOM 690 C CA . VAL A 1 88 ? -7.437 -7.958 -2.031 1.00 86.31 88 VAL A CA 1
ATOM 691 C C . VAL A 1 88 ? -8.481 -9.023 -2.377 1.00 86.31 88 VAL A C 1
ATOM 693 O O . VAL A 1 88 ? -8.815 -9.196 -3.549 1.00 86.31 88 VAL A O 1
ATOM 696 N N . SER A 1 89 ? -9.057 -9.692 -1.372 1.00 84.38 89 SER A N 1
ATOM 697 C CA . SER A 1 89 ? -10.093 -10.708 -1.600 1.00 84.38 89 SER A CA 1
ATOM 698 C C . SER A 1 89 ? -11.371 -10.133 -2.225 1.00 84.38 89 SER A C 1
ATOM 700 O O . SER A 1 89 ? -11.955 -10.760 -3.106 1.00 84.38 89 SER A O 1
ATOM 702 N N . LEU A 1 90 ? -11.781 -8.924 -1.830 1.00 81.69 90 LEU A N 1
ATOM 703 C CA . LEU A 1 90 ? -12.948 -8.243 -2.399 1.00 81.69 90 LEU A CA 1
ATOM 704 C C . LEU A 1 90 ? -12.718 -7.840 -3.860 1.00 81.69 90 LEU A C 1
ATOM 706 O O . LEU A 1 90 ? -13.614 -8.008 -4.689 1.00 81.69 90 LEU A O 1
ATOM 710 N N . SER A 1 91 ? -11.505 -7.378 -4.176 1.00 74.62 91 SER A N 1
ATOM 711 C CA . SER A 1 91 ? -11.099 -7.021 -5.539 1.00 74.62 91 SER A CA 1
ATOM 712 C C . SER A 1 91 ? -11.114 -8.236 -6.477 1.00 74.62 91 SER A C 1
ATOM 714 O O . SER A 1 91 ? -11.712 -8.185 -7.550 1.00 74.62 91 SER A O 1
ATOM 716 N N . TYR A 1 92 ? -10.565 -9.380 -6.046 1.00 62.97 92 TYR A N 1
ATOM 717 C CA . TYR A 1 92 ? -10.587 -10.613 -6.848 1.00 62.97 92 TYR A CA 1
ATOM 718 C C . TYR A 1 92 ? -11.983 -11.222 -7.019 1.00 62.97 92 TYR A C 1
ATOM 720 O O . TYR A 1 92 ? -12.249 -11.867 -8.032 1.00 62.97 92 TYR A O 1
ATOM 728 N N . ASN A 1 93 ? -12.884 -11.003 -6.061 1.00 61.19 93 ASN A N 1
ATOM 729 C CA . ASN A 1 93 ? -14.261 -11.490 -6.130 1.00 61.19 93 ASN A CA 1
ATOM 730 C C . ASN A 1 93 ? -15.201 -10.554 -6.918 1.00 61.19 93 ASN A C 1
ATOM 732 O O . ASN A 1 93 ? -16.402 -10.818 -6.976 1.00 61.19 93 ASN A O 1
ATOM 736 N N . GLY A 1 94 ? -14.682 -9.473 -7.520 1.00 51.75 94 GLY A N 1
ATOM 737 C CA . GLY A 1 94 ? -15.464 -8.533 -8.332 1.00 51.75 94 GLY A CA 1
ATOM 738 C C . GLY A 1 94 ? -16.492 -7.720 -7.537 1.00 51.75 94 GLY A C 1
ATOM 739 O O . GLY A 1 94 ? -17.519 -7.335 -8.090 1.00 51.75 94 GLY A O 1
ATOM 740 N N . GLN A 1 95 ? -16.254 -7.501 -6.239 1.00 47.41 95 GLN A N 1
ATOM 741 C CA . GLN A 1 95 ? -17.162 -6.768 -5.342 1.00 47.41 95 GLN A CA 1
ATOM 742 C C . GLN A 1 95 ? -16.682 -5.343 -5.009 1.00 47.41 95 GLN A C 1
ATOM 744 O O . GLN A 1 95 ? -17.187 -4.747 -4.057 1.00 47.41 95 GLN A O 1
ATOM 749 N N . ALA A 1 96 ? -15.718 -4.809 -5.764 1.00 49.47 96 ALA A N 1
ATOM 750 C CA . ALA A 1 96 ? -15.168 -3.462 -5.596 1.00 49.47 96 ALA A CA 1
ATOM 751 C C . ALA A 1 96 ? -15.585 -2.532 -6.742 1.00 49.47 96 ALA A C 1
ATOM 753 O O . ALA A 1 96 ? -15.540 -2.986 -7.908 1.00 49.47 96 ALA A O 1
#

Radius of gyration: 16.12 Å; Cα contacts (8 Å, |Δi|>4): 39; chains: 1; bounding box: 41×24×34 Å

Sequence (96 aa):
MEQHEYTELLETLDKVRQSKDLDEIHQTVLSIFSICGLTVSEVASLLTSLMRNVLNQEHNAKYLKDVNGINAEDLTAEQVLAIQNLLVSLSYNGQA

pLDDT: mean 85.85, std 10.11, range [47.41, 97.0]

Organism: NCBI:txid120370

Secondary structure (DSSP, 8-state):
--HHHHHHHHHHHHHHHHH--HHHHHHHHHHHHHHTT--HHHHHHHHHHHHHHHHTSHHHHHHHHHHH---GGG--HHHHHHHHHHHHHHHHTT--

Mean predicted aligned error: 6.76 Å

Solvent-accessible surface area (backbone atoms only — not comparable to full-atom values): 5519 Å² total; per-residue (Å²): 133,57,78,66,62,55,52,55,50,52,56,51,51,52,51,45,67,73,68,63,45,65,65,63,51,49,53,53,54,52,50,52,42,58,76,70,64,59,49,74,68,55,49,54,52,49,53,53,51,51,50,46,51,54,40,51,35,71,72,44,23,49,48,38,35,75,75,69,70,40,61,45,84,77,56,49,73,66,55,45,52,52,51,50,54,52,54,53,52,36,53,76,69,69,74,111